Protein AF-A0A350IN09-F1 (afdb_monomer_lite)

Fo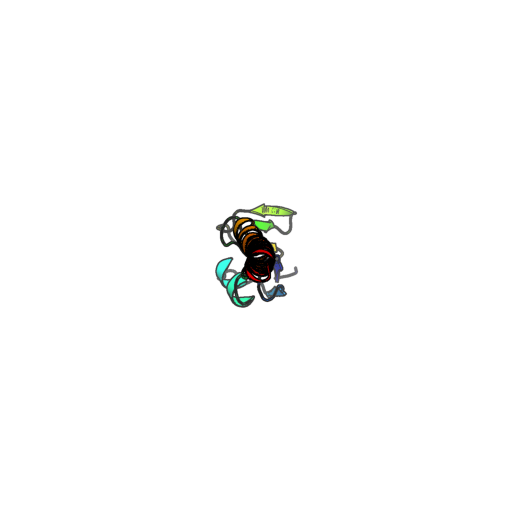ldseek 3Di:
DQQWEWEDEFAQATDIGGHDQVDAPVVVSVVSVHGHLFWDPPPWWKQDLVRDIDDSPDGDGGNIYTYIYGDVVSVVVVVVVVVVVVVVVVVVVVVVVVVVD

Sequence (101 aa):
YKDVVFVTGEVKRPKVLSYNPNLKVREYIAMCGGITHYGSFIGIKVKGANGKYKNSSSQILPGDEIYIPANYLAYIRDFNTVLSIIATTLTALLVNRIINF

Secondary structure (DSSP, 8-state):
---EEEEEESBSS-EEEE--TT--HHHHHHHTTSB-TTB-STT-EEE-TTS-EEETTSPP-TT-EEEEPB-HHHHHHHHHHHHHHHHHHHHHHHHHHHHT-

Structure (mmCIF, N/CA/C/O backbone):
data_AF-A0A350IN09-F1
#
_entry.id   AF-A0A350IN09-F1
#
loop_
_atom_site.group_PDB
_atom_site.id
_atom_site.type_symbol
_atom_site.label_atom_id
_atom_site.label_alt_id
_atom_site.label_comp_id
_atom_site.label_asym_id
_atom_site.label_entity_id
_atom_site.label_seq_id
_atom_site.pdbx_PDB_ins_code
_atom_site.Cartn_x
_atom_site.Cartn_y
_atom_site.Cartn_z
_atom_site.occupancy
_atom_site.B_iso_or_equiv
_atom_site.auth_seq_id
_atom_site.auth_comp_id
_atom_site.auth_asym_id
_atom_site.auth_atom_id
_atom_site.pdbx_PDB_model_num
ATOM 1 N N . TYR A 1 1 ? -21.108 6.589 10.220 1.00 48.12 1 TYR A N 1
ATOM 2 C CA . TYR A 1 1 ? -19.648 6.698 10.046 1.00 48.12 1 TYR A CA 1
ATOM 3 C C . TYR A 1 1 ? -19.211 5.599 9.094 1.00 48.12 1 TYR A C 1
ATOM 5 O O . TYR A 1 1 ? -19.789 4.524 9.150 1.00 48.12 1 TYR A O 1
ATOM 13 N N . LYS A 1 2 ? -18.319 5.875 8.135 1.00 63.66 2 LYS A N 1
ATOM 14 C CA . LYS A 1 2 ? -17.849 4.832 7.211 1.00 63.66 2 LYS A CA 1
ATOM 15 C C . LYS A 1 2 ? -16.744 4.047 7.920 1.00 63.66 2 LYS A C 1
ATOM 17 O O . LYS A 1 2 ? -15.608 4.508 7.953 1.00 63.66 2 LYS A O 1
ATOM 22 N N . ASP A 1 3 ? -17.093 2.893 8.484 1.00 90.38 3 ASP A N 1
ATOM 23 C CA . ASP A 1 3 ? -16.169 1.956 9.141 1.00 90.38 3 ASP A CA 1
ATOM 24 C C . ASP A 1 3 ? -15.323 1.209 8.107 1.00 90.38 3 ASP A C 1
ATOM 26 O O . ASP A 1 3 ? -15.383 -0.011 7.960 1.00 90.38 3 ASP A O 1
ATOM 30 N N . VAL A 1 4 ? -14.572 1.972 7.316 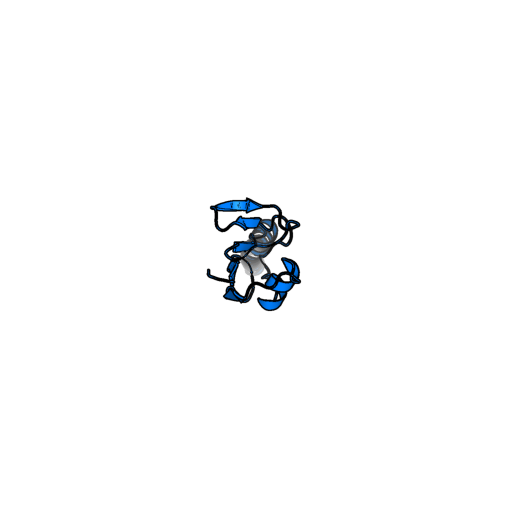1.00 94.31 4 VAL A N 1
ATOM 31 C CA . VAL A 1 4 ? -13.782 1.470 6.196 1.00 94.31 4 VAL A CA 1
ATOM 32 C C . VAL A 1 4 ? -12.392 2.080 6.193 1.00 94.31 4 VAL A C 1
ATOM 34 O O . VAL A 1 4 ? -12.182 3.179 6.694 1.00 94.31 4 VAL A O 1
ATOM 37 N N . VAL A 1 5 ? -11.455 1.368 5.590 1.00 95.31 5 VAL A N 1
ATOM 38 C CA . VAL A 1 5 ? -10.073 1.771 5.358 1.00 95.31 5 VAL A CA 1
ATOM 39 C C . VAL A 1 5 ? -9.815 1.670 3.861 1.00 95.31 5 VAL A C 1
ATOM 41 O O . VAL A 1 5 ? -10.187 0.685 3.216 1.00 95.31 5 VAL A O 1
ATOM 44 N N . PHE A 1 6 ? -9.188 2.692 3.296 1.00 96.06 6 PHE A N 1
ATOM 45 C CA . PHE A 1 6 ? -8.821 2.718 1.882 1.00 96.06 6 PHE A CA 1
ATOM 46 C C . PHE A 1 6 ? -7.399 2.188 1.725 1.00 96.06 6 PHE A C 1
ATOM 48 O O . PHE A 1 6 ? -6.525 2.565 2.499 1.00 96.06 6 PHE A O 1
ATOM 55 N N . VAL A 1 7 ? -7.146 1.326 0.741 1.00 96.81 7 VAL A N 1
ATOM 56 C CA . VAL A 1 7 ? -5.788 0.869 0.410 1.00 96.81 7 VAL A CA 1
ATOM 57 C C . VAL A 1 7 ? -5.491 1.220 -1.044 1.00 96.81 7 VAL A C 1
ATOM 59 O O . VAL A 1 7 ? -6.156 0.710 -1.951 1.00 96.81 7 VAL A O 1
ATOM 62 N N . THR A 1 8 ? -4.513 2.101 -1.261 1.00 96.31 8 THR A N 1
ATOM 63 C CA . THR A 1 8 ? -4.218 2.739 -2.556 1.00 96.31 8 THR A CA 1
ATOM 64 C C . THR A 1 8 ? -2.717 2.735 -2.880 1.00 96.31 8 THR A C 1
ATOM 66 O O . THR A 1 8 ? -1.875 2.416 -2.038 1.00 96.31 8 THR A O 1
ATOM 69 N N . GLY A 1 9 ? -2.369 3.075 -4.126 1.00 95.06 9 GLY A N 1
ATOM 70 C CA . GLY A 1 9 ? -0.989 3.066 -4.623 1.00 95.06 9 GLY A CA 1
ATOM 71 C C . GLY A 1 9 ? -0.555 1.698 -5.157 1.00 95.06 9 GLY A C 1
ATOM 72 O O . GLY A 1 9 ? -1.355 0.984 -5.763 1.00 95.06 9 GLY A O 1
ATOM 73 N N . GLU A 1 10 ? 0.708 1.333 -4.930 1.00 96.38 10 GLU A N 1
ATOM 74 C CA . GLU A 1 10 ? 1.356 0.141 -5.501 1.00 96.38 10 GLU A CA 1
ATOM 75 C C . GLU A 1 10 ? 0.996 -1.166 -4.767 1.00 96.38 10 GLU A C 1
ATOM 77 O O . GLU A 1 10 ? 1.834 -1.859 -4.178 1.00 96.38 10 GLU A O 1
ATOM 82 N N . VAL A 1 11 ? -0.285 -1.527 -4.822 1.00 97.06 11 VAL A N 1
ATOM 83 C CA . VAL A 1 11 ? -0.832 -2.807 -4.345 1.00 97.06 11 VAL A CA 1
ATOM 84 C C . VAL A 1 11 ? -1.506 -3.563 -5.479 1.00 97.06 11 VAL A C 1
ATOM 86 O O . VAL A 1 11 ? -2.054 -2.963 -6.399 1.00 97.06 11 VAL A O 1
ATOM 89 N N . LYS A 1 12 ? -1.503 -4.900 -5.419 1.00 96.88 12 LYS A N 1
ATOM 90 C CA . LYS A 1 12 ? -2.029 -5.719 -6.527 1.00 96.88 12 LYS A CA 1
ATOM 91 C C . LYS A 1 12 ? -3.518 -5.503 -6.787 1.00 96.88 12 LYS A C 1
ATOM 93 O O . LYS A 1 12 ? -3.960 -5.608 -7.925 1.00 96.88 12 LYS A O 1
ATOM 98 N N . ARG A 1 13 ? -4.303 -5.275 -5.732 1.00 97.00 13 ARG A N 1
ATOM 99 C CA . ARG A 1 13 ? -5.752 -5.040 -5.811 1.00 97.00 13 ARG A CA 1
ATOM 100 C C . ARG A 1 13 ? -6.142 -3.885 -4.887 1.00 97.00 13 ARG A C 1
ATOM 102 O O . ARG A 1 13 ? -6.542 -4.148 -3.747 1.00 97.00 13 ARG A O 1
ATOM 109 N N . PRO A 1 14 ? -6.010 -2.626 -5.341 1.00 96.50 14 PRO A N 1
ATOM 110 C CA . PRO A 1 14 ? -6.470 -1.466 -4.585 1.00 96.50 14 PRO A CA 1
ATOM 111 C C . PRO A 1 14 ? -7.970 -1.590 -4.317 1.00 96.50 14 PRO A C 1
ATOM 113 O O . PRO A 1 14 ? -8.746 -1.854 -5.237 1.00 96.50 14 PRO A O 1
ATOM 116 N N . LYS A 1 15 ? -8.384 -1.463 -3.055 1.00 95.56 15 LYS A N 1
ATOM 117 C CA . LYS A 1 15 ? -9.797 -1.565 -2.667 1.00 95.56 15 LYS A CA 1
ATOM 118 C C . LYS A 1 15 ? -10.062 -0.928 -1.311 1.00 95.56 15 LYS A C 1
ATOM 120 O O . LYS A 1 15 ? -9.150 -0.641 -0.537 1.00 95.56 15 LYS A O 1
ATOM 125 N N . VAL A 1 16 ? -11.347 -0.756 -1.033 1.00 96.00 16 VAL A N 1
ATOM 126 C CA . VAL A 1 16 ? -11.872 -0.360 0.272 1.00 96.00 16 VAL A CA 1
ATOM 127 C C . VAL A 1 16 ? -12.130 -1.619 1.096 1.00 96.00 16 VAL A C 1
ATOM 129 O O . VAL A 1 16 ? -12.714 -2.581 0.596 1.00 96.00 16 VAL A O 1
ATOM 132 N N . LEU A 1 17 ? -11.679 -1.627 2.345 1.00 95.62 17 LEU A N 1
ATOM 133 C CA . LEU A 1 17 ? -11.834 -2.735 3.286 1.00 95.62 17 LEU A CA 1
ATOM 134 C C . LEU A 1 17 ? -12.587 -2.263 4.526 1.00 95.62 17 LEU A C 1
ATOM 136 O O . LEU A 1 17 ? -12.452 -1.112 4.922 1.00 95.62 17 LEU A O 1
ATOM 140 N N . SER A 1 18 ? -13.364 -3.140 5.156 1.00 95.56 18 SER A N 1
ATOM 141 C CA . SER A 1 18 ? -13.975 -2.830 6.451 1.00 95.56 18 SER A CA 1
ATOM 142 C C . SER A 1 18 ? -12.897 -2.627 7.513 1.00 95.56 18 SER A C 1
ATOM 144 O O . SER A 1 18 ? -11.927 -3.385 7.573 1.00 95.56 18 SER A O 1
ATOM 146 N N . TYR A 1 19 ? -13.071 -1.607 8.348 1.00 95.19 19 TYR A N 1
ATOM 147 C CA . TYR A 1 19 ? -12.190 -1.357 9.478 1.00 95.19 19 TYR A CA 1
ATOM 148 C C . TYR A 1 19 ? -12.319 -2.478 10.513 1.00 95.19 19 TYR A C 1
ATOM 150 O O . TYR A 1 19 ? -13.414 -2.871 10.908 1.00 95.19 19 TYR A O 1
ATOM 158 N N . ASN A 1 20 ? -11.175 -2.960 10.981 1.00 93.12 20 ASN A N 1
ATOM 159 C CA . ASN A 1 20 ? -11.049 -3.890 12.087 1.00 93.12 20 ASN A CA 1
ATOM 160 C C . ASN A 1 20 ? -9.907 -3.414 13.006 1.00 93.12 20 ASN A C 1
ATOM 162 O O . ASN A 1 20 ? -8.779 -3.257 12.523 1.00 93.12 20 ASN A O 1
ATOM 166 N N . PRO A 1 21 ? -10.171 -3.201 14.310 1.00 91.50 21 PRO A N 1
ATOM 167 C CA . PRO A 1 21 ? -9.182 -2.695 15.264 1.00 91.50 21 PRO A CA 1
ATOM 168 C C . PRO A 1 21 ? -8.019 -3.661 15.522 1.00 91.50 21 PRO A C 1
ATOM 170 O O . PRO A 1 21 ? -6.962 -3.229 15.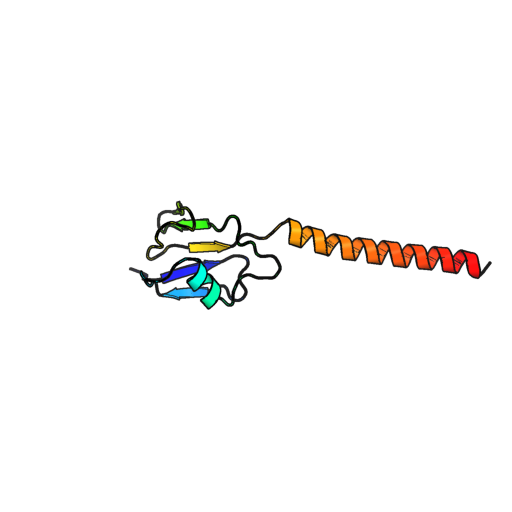974 1.00 91.50 21 PRO A O 1
ATOM 173 N N . ASN A 1 22 ? -8.190 -4.952 15.227 1.00 92.94 22 ASN A N 1
ATOM 174 C CA . ASN A 1 22 ? -7.146 -5.960 15.406 1.00 92.94 22 ASN A CA 1
ATOM 175 C C . ASN A 1 22 ? -6.180 -6.033 14.215 1.00 92.94 22 ASN A C 1
ATOM 177 O O . ASN A 1 22 ? -5.139 -6.675 14.324 1.00 92.94 22 ASN A O 1
ATOM 181 N N . LEU A 1 23 ? -6.512 -5.388 13.089 1.00 93.06 23 LEU A N 1
ATOM 182 C CA . LEU A 1 23 ? -5.687 -5.400 11.885 1.00 93.06 23 LEU A CA 1
ATOM 183 C C . LEU A 1 23 ? -4.729 -4.205 11.845 1.00 93.06 23 LEU A C 1
ATOM 185 O O . LEU A 1 23 ? -5.089 -3.050 12.076 1.00 93.06 23 LEU A O 1
ATOM 189 N N . LYS A 1 24 ? -3.495 -4.494 11.460 1.00 93.25 24 LYS A N 1
ATOM 190 C CA . LYS A 1 24 ? -2.397 -3.577 11.170 1.00 93.25 24 LYS A CA 1
ATOM 191 C C . LYS A 1 24 ? -2.287 -3.349 9.666 1.00 93.25 24 LYS A C 1
ATOM 193 O O . LYS A 1 24 ? -2.772 -4.128 8.846 1.00 93.25 24 LYS A O 1
ATOM 198 N N . VAL A 1 25 ? -1.535 -2.314 9.289 1.00 93.88 25 VAL A N 1
ATOM 199 C CA . VAL A 1 25 ? -1.270 -1.928 7.888 1.00 93.88 25 VAL A CA 1
ATOM 200 C C . VAL A 1 25 ? -0.887 -3.119 6.997 1.00 93.88 25 VAL A C 1
ATOM 202 O O . VAL A 1 25 ? -1.405 -3.254 5.891 1.00 93.88 25 VAL A O 1
ATOM 205 N N . ARG A 1 26 ? -0.009 -4.011 7.477 1.00 93.69 26 ARG A N 1
ATOM 206 C CA . ARG A 1 26 ? 0.448 -5.179 6.703 1.00 93.69 26 ARG A CA 1
ATOM 207 C C . ARG A 1 26 ? -0.678 -6.154 6.363 1.00 93.69 26 ARG A C 1
ATOM 209 O O . ARG A 1 26 ? -0.662 -6.707 5.269 1.00 93.69 26 ARG A O 1
ATOM 216 N N . GLU A 1 27 ? -1.638 -6.359 7.260 1.00 95.31 27 GLU A N 1
ATOM 217 C CA . GLU A 1 27 ? -2.756 -7.275 7.019 1.00 95.31 27 GLU A CA 1
ATOM 218 C C . GLU A 1 27 ? -3.721 -6.695 5.984 1.00 95.31 27 GLU A C 1
ATOM 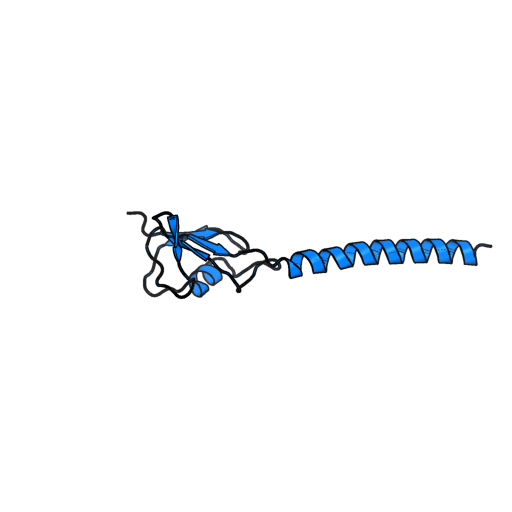220 O O . GLU A 1 27 ? -4.102 -7.402 5.054 1.00 95.31 27 GLU A O 1
ATOM 225 N N . TYR A 1 28 ? -4.013 -5.390 6.048 1.00 95.75 28 TYR A N 1
ATOM 226 C CA . TYR A 1 28 ? -4.780 -4.714 4.995 1.00 95.75 28 TYR A CA 1
ATOM 227 C C . TYR A 1 28 ? -4.090 -4.826 3.626 1.00 95.75 28 TYR A C 1
ATOM 229 O O . TYR A 1 28 ? -4.735 -5.160 2.632 1.00 95.75 28 TYR A O 1
ATOM 237 N N . ILE A 1 29 ? -2.766 -4.635 3.570 1.00 95.81 29 ILE A N 1
ATOM 238 C CA . ILE A 1 29 ? -1.981 -4.820 2.337 1.00 95.81 29 ILE A CA 1
ATOM 239 C C . ILE A 1 29 ? -2.058 -6.275 1.846 1.00 95.81 29 ILE A C 1
ATOM 241 O O . ILE A 1 29 ? -2.238 -6.517 0.650 1.00 95.81 29 ILE A O 1
ATOM 245 N N . ALA A 1 30 ? -1.964 -7.258 2.744 1.00 96.12 30 ALA A N 1
ATOM 246 C CA . ALA A 1 30 ? -2.076 -8.674 2.397 1.00 96.12 30 ALA A CA 1
ATOM 247 C C . ALA A 1 30 ? -3.467 -9.023 1.838 1.00 96.12 30 ALA A C 1
ATOM 249 O O . ALA A 1 30 ? -3.563 -9.719 0.826 1.00 96.12 30 ALA A O 1
ATOM 250 N N . MET A 1 31 ? -4.541 -8.468 2.408 1.00 96.44 31 MET A N 1
ATOM 251 C CA . MET A 1 31 ? -5.914 -8.613 1.900 1.00 96.44 31 MET A CA 1
ATOM 252 C C . MET A 1 31 ? -6.109 -7.993 0.506 1.00 96.44 31 MET A C 1
ATOM 254 O O . MET A 1 31 ? -7.029 -8.381 -0.224 1.00 96.44 31 MET A O 1
ATOM 258 N N . CYS A 1 32 ? -5.245 -7.054 0.117 1.00 97.06 32 CYS A N 1
ATOM 259 C CA . CYS A 1 32 ? -5.135 -6.489 -1.231 1.00 97.06 32 CYS A CA 1
ATOM 260 C C . CYS A 1 32 ? -4.218 -7.302 -2.167 1.00 97.06 32 CYS A C 1
ATOM 262 O O . CYS A 1 32 ? -3.955 -6.887 -3.295 1.00 97.06 32 CYS A O 1
ATOM 264 N N . GLY A 1 33 ? -3.759 -8.485 -1.745 1.00 95.94 33 GLY A N 1
ATOM 265 C CA . GLY A 1 33 ? -2.879 -9.361 -2.524 1.00 95.94 33 GLY A CA 1
ATOM 266 C C . GLY A 1 33 ? -1.389 -9.023 -2.416 1.00 95.94 33 GLY A C 1
ATOM 267 O O . GLY A 1 33 ? -0.589 -9.579 -3.173 1.00 95.94 33 GLY A O 1
ATOM 268 N N . GLY A 1 34 ? -1.014 -8.139 -1.489 1.00 95.69 34 GLY A N 1
ATOM 269 C CA . GLY A 1 34 ? 0.350 -7.645 -1.323 1.00 95.69 34 GLY A CA 1
ATOM 270 C C . GLY A 1 34 ? 0.676 -6.445 -2.217 1.00 95.69 34 GLY A C 1
ATOM 271 O O . GLY A 1 34 ? -0.164 -5.955 -2.976 1.00 95.69 34 GLY A O 1
ATOM 272 N N . ILE A 1 35 ? 1.922 -5.979 -2.120 1.00 95.50 35 ILE A N 1
ATOM 273 C CA . ILE A 1 35 ? 2.458 -4.910 -2.971 1.00 95.50 35 ILE A CA 1
ATOM 274 C C . ILE A 1 35 ? 2.739 -5.415 -4.397 1.00 95.50 35 ILE A C 1
ATOM 276 O O . ILE A 1 35 ? 2.884 -6.624 -4.624 1.00 95.50 35 ILE A O 1
ATOM 280 N N . THR A 1 36 ? 2.790 -4.503 -5.365 1.00 95.56 36 THR A N 1
ATOM 281 C CA . THR A 1 36 ? 3.207 -4.799 -6.750 1.00 95.56 36 THR A CA 1
ATOM 282 C C . THR A 1 36 ? 4.731 -4.971 -6.849 1.00 95.56 36 THR A C 1
ATOM 284 O O . THR A 1 36 ? 5.456 -4.759 -5.877 1.00 95.56 36 THR A O 1
ATOM 287 N N . HIS A 1 37 ? 5.233 -5.331 -8.040 1.00 92.00 37 HIS A N 1
ATOM 288 C CA . HIS A 1 37 ? 6.675 -5.355 -8.329 1.00 92.00 37 HIS A CA 1
ATOM 289 C C . HIS A 1 37 ? 7.337 -3.980 -8.127 1.00 92.00 37 HIS A C 1
ATOM 291 O O . HIS A 1 37 ? 8.484 -3.895 -7.695 1.00 92.00 37 HIS A O 1
ATOM 297 N N . TYR A 1 38 ? 6.583 -2.909 -8.381 1.00 93.19 38 TYR A N 1
ATOM 298 C CA . TYR A 1 38 ? 7.036 -1.532 -8.229 1.00 93.19 38 TYR A CA 1
ATOM 299 C C . TYR A 1 38 ? 6.725 -0.944 -6.855 1.00 93.19 38 TYR A C 1
ATOM 301 O O . TYR A 1 38 ? 7.085 0.197 -6.606 1.00 93.19 38 TYR A O 1
ATOM 309 N N . GLY A 1 39 ? 6.078 -1.676 -5.948 1.00 93.06 39 GLY A N 1
ATOM 310 C CA . GLY A 1 39 ? 5.737 -1.172 -4.621 1.00 93.06 39 GLY A CA 1
ATOM 311 C C . GLY A 1 39 ? 6.909 -1.172 -3.642 1.00 93.06 39 GLY A C 1
ATOM 312 O O . GLY A 1 39 ? 7.868 -1.934 -3.768 1.00 93.06 39 GLY A O 1
ATOM 313 N N . SER A 1 40 ? 6.816 -0.326 -2.617 1.00 91.88 40 SER A N 1
ATOM 314 C CA . SER A 1 40 ? 7.782 -0.265 -1.519 1.00 9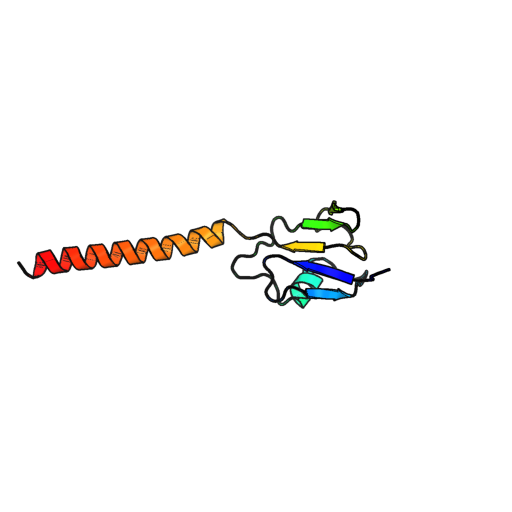1.88 40 SER A CA 1
ATOM 315 C C . SER A 1 40 ? 7.109 -0.471 -0.162 1.00 91.88 40 SER A C 1
ATOM 317 O O . SER A 1 40 ? 6.131 0.194 0.175 1.00 91.88 40 SER A O 1
ATOM 319 N N . PHE A 1 41 ? 7.690 -1.346 0.668 1.00 88.94 41 PHE A N 1
ATOM 320 C CA . PHE A 1 41 ? 7.351 -1.425 2.096 1.00 88.94 41 PHE A CA 1
ATOM 321 C C . PHE A 1 41 ? 7.928 -0.256 2.907 1.00 88.94 41 PHE A C 1
ATOM 323 O O . PHE A 1 41 ? 7.484 0.006 4.025 1.00 88.94 41 PHE A O 1
ATOM 330 N N . ILE A 1 42 ? 8.921 0.442 2.356 1.00 89.31 42 ILE A N 1
ATOM 331 C CA . ILE A 1 42 ? 9.540 1.619 2.961 1.00 89.31 42 ILE A CA 1
ATOM 332 C C . ILE A 1 42 ? 8.733 2.850 2.555 1.00 89.31 42 ILE A C 1
ATOM 334 O O . ILE A 1 42 ? 8.477 3.068 1.371 1.00 89.31 42 ILE A O 1
ATOM 338 N N . GLY A 1 43 ? 8.367 3.668 3.543 1.00 88.81 43 GLY A N 1
ATOM 339 C CA . GLY A 1 43 ? 7.664 4.929 3.308 1.00 88.81 43 GLY A CA 1
ATOM 340 C C . GLY A 1 43 ? 6.161 4.784 3.078 1.00 88.81 43 GLY A C 1
ATOM 341 O O . GLY A 1 43 ? 5.563 5.700 2.519 1.00 88.81 43 GLY A O 1
ATOM 342 N N . ILE A 1 44 ? 5.547 3.672 3.503 1.00 92.50 44 ILE A N 1
ATOM 343 C CA . ILE A 1 44 ? 4.083 3.547 3.552 1.00 92.50 44 ILE A CA 1
ATOM 344 C C . ILE A 1 44 ? 3.520 4.699 4.390 1.00 92.50 44 ILE A C 1
ATOM 346 O O . ILE A 1 44 ? 3.992 4.964 5.499 1.00 92.50 44 ILE A O 1
ATOM 350 N N . LYS A 1 45 ? 2.506 5.383 3.861 1.00 92.06 45 LYS A N 1
ATOM 351 C CA . LYS A 1 45 ? 1.872 6.529 4.520 1.00 92.06 45 LYS A CA 1
ATOM 352 C C . LYS A 1 45 ? 0.444 6.177 4.887 1.00 92.06 45 LYS A C 1
ATOM 354 O O . LYS A 1 45 ? -0.279 5.617 4.072 1.00 92.06 45 LYS A O 1
ATOM 359 N N . VAL A 1 46 ? 0.032 6.549 6.094 1.00 94.94 46 VAL A N 1
ATOM 360 C CA . VAL A 1 46 ? -1.374 6.481 6.499 1.00 94.94 46 VAL A CA 1
ATOM 361 C C . VAL A 1 46 ? -1.904 7.903 6.545 1.00 94.94 46 VAL A C 1
ATOM 363 O O . VAL A 1 46 ? -1.439 8.715 7.343 1.00 94.94 46 VAL A O 1
ATOM 366 N N . LYS A 1 47 ? -2.841 8.238 5.667 1.00 94.56 47 LYS A N 1
ATOM 367 C CA . LYS A 1 47 ? -3.525 9.527 5.660 1.00 94.56 47 LYS A CA 1
ATOM 368 C C . LYS A 1 47 ? -4.801 9.389 6.478 1.00 94.56 47 LYS A C 1
ATOM 370 O O . LYS A 1 47 ? -5.672 8.594 6.148 1.00 94.56 47 LYS A O 1
ATOM 375 N N . GLY A 1 48 ? -4.890 10.140 7.567 1.00 91.88 48 GLY A N 1
ATOM 376 C CA . GLY A 1 48 ? -6.067 10.128 8.418 1.00 91.88 48 GLY A CA 1
ATOM 377 C C . GLY A 1 48 ? -7.295 10.701 7.716 1.00 91.88 48 GLY A C 1
ATOM 378 O O . GLY A 1 48 ? -7.157 11.530 6.815 1.00 91.88 48 GLY A O 1
ATOM 379 N N . ALA A 1 49 ? -8.492 10.360 8.196 1.00 87.38 49 ALA A N 1
ATOM 380 C CA . ALA A 1 49 ? -9.739 10.975 7.716 1.00 87.38 49 ALA A CA 1
ATOM 381 C C . ALA A 1 49 ? -9.743 12.520 7.823 1.00 87.38 49 ALA A C 1
ATOM 383 O O . ALA A 1 49 ? -10.415 13.207 7.061 1.00 87.38 49 ALA A O 1
ATOM 384 N N . ASN A 1 50 ? -8.945 13.080 8.741 1.00 86.50 50 ASN A N 1
ATOM 385 C CA . ASN A 1 50 ? -8.712 14.521 8.898 1.00 86.50 50 ASN A CA 1
ATOM 386 C C . ASN A 1 50 ? -7.682 15.109 7.907 1.00 86.50 50 ASN A C 1
ATOM 388 O O . ASN A 1 50 ? -7.287 16.265 8.045 1.00 86.50 50 ASN A O 1
ATOM 392 N N . GLY A 1 51 ? -7.181 14.310 6.964 1.00 87.06 51 GLY A N 1
ATOM 393 C CA . GLY A 1 51 ? -6.173 14.690 5.976 1.00 87.06 51 GLY A CA 1
ATOM 394 C C . GLY A 1 51 ? -4.728 14.710 6.484 1.00 87.06 51 GLY A C 1
ATOM 395 O O . GLY A 1 51 ? -3.820 14.914 5.678 1.00 87.06 51 GLY A O 1
ATOM 396 N N . LYS A 1 52 ? -4.479 14.483 7.781 1.00 88.88 52 LYS A N 1
ATOM 397 C CA . LYS A 1 52 ? -3.123 14.490 8.352 1.00 88.88 52 LYS A CA 1
ATOM 398 C C . LYS A 1 52 ? -2.447 13.134 8.182 1.00 88.88 52 LYS A C 1
ATOM 400 O O . LYS A 1 52 ? -3.062 12.094 8.407 1.00 88.88 52 LYS A O 1
ATOM 405 N N . TYR A 1 53 ? -1.163 13.145 7.837 1.00 88.56 53 TYR A N 1
ATOM 406 C CA . TYR A 1 53 ? -0.374 11.921 7.741 1.00 88.56 53 TYR A CA 1
ATOM 407 C C . TYR A 1 53 ? 0.033 11.408 9.122 1.00 88.56 53 TYR A C 1
ATOM 409 O O . TYR A 1 53 ? 0.411 12.177 10.006 1.00 88.56 53 TYR A O 1
ATOM 417 N N . LYS A 1 54 ? -0.024 10.091 9.276 1.00 87.69 54 LYS A N 1
ATOM 418 C CA . LYS A 1 54 ? 0.418 9.329 10.438 1.00 87.69 54 LYS A CA 1
ATOM 419 C C . LYS A 1 54 ? 1.485 8.334 9.994 1.00 87.69 54 LYS A C 1
ATOM 421 O O . LYS A 1 54 ? 1.566 7.956 8.821 1.00 87.69 54 LYS A O 1
ATOM 426 N N . ASN A 1 55 ? 2.297 7.896 10.949 1.00 79.31 55 ASN A N 1
ATOM 427 C CA . ASN A 1 55 ? 3.238 6.813 10.712 1.00 79.31 55 ASN A CA 1
ATOM 428 C C . ASN A 1 55 ? 2.459 5.508 10.449 1.00 79.31 55 ASN A C 1
ATOM 430 O O . ASN A 1 55 ? 1.434 5.262 11.080 1.00 79.31 55 ASN A O 1
ATOM 434 N N . SER A 1 56 ? 2.950 4.649 9.554 1.00 77.94 56 SER A N 1
ATOM 435 C CA . SER A 1 56 ? 2.365 3.328 9.287 1.00 77.94 56 SER A CA 1
ATOM 436 C C . SER A 1 56 ? 2.365 2.390 10.500 1.00 77.94 56 SER A C 1
ATOM 438 O O . SER A 1 56 ? 1.647 1.395 10.504 1.00 77.94 56 SER A O 1
ATOM 440 N N . SER A 1 57 ? 3.175 2.683 11.521 1.00 78.88 57 SER A N 1
ATOM 441 C CA . SER A 1 57 ? 3.175 1.951 12.797 1.00 78.88 57 SER A CA 1
ATOM 442 C C . SER A 1 57 ? 2.090 2.419 13.773 1.00 78.88 57 SER A C 1
ATOM 444 O O . SER A 1 57 ? 1.884 1.780 14.802 1.00 78.88 57 SER A O 1
ATOM 446 N N . SER A 1 58 ? 1.424 3.542 13.492 1.00 80.56 58 SER A N 1
ATOM 447 C CA . SER A 1 58 ? 0.338 4.062 14.321 1.00 80.56 58 SER A CA 1
ATOM 448 C C . SER A 1 58 ? -0.943 3.246 14.135 1.00 80.56 58 SER A C 1
ATOM 450 O O . SER A 1 58 ? -1.137 2.576 13.121 1.00 80.56 58 SER A O 1
ATOM 452 N N . GLN A 1 59 ? -1.837 3.326 15.121 1.00 86.25 59 GLN A N 1
ATOM 453 C CA . GLN A 1 59 ? -3.152 2.698 15.046 1.00 86.25 59 GLN A CA 1
ATOM 454 C C . GLN A 1 59 ? -3.948 3.249 13.854 1.00 86.25 59 GLN A C 1
ATOM 456 O O . GLN A 1 59 ? -4.044 4.467 13.668 1.00 86.25 59 GLN A O 1
ATOM 461 N N . ILE A 1 60 ? -4.518 2.341 13.060 1.00 91.69 60 ILE A N 1
ATOM 462 C CA . ILE A 1 60 ? -5.426 2.686 11.963 1.00 91.69 60 ILE A CA 1
ATOM 463 C C . ILE A 1 60 ? -6.780 3.046 12.556 1.00 91.69 60 ILE A C 1
ATOM 465 O O . ILE A 1 60 ? -7.236 2.390 13.490 1.00 91.69 60 ILE A O 1
ATOM 469 N N . LEU A 1 61 ? -7.413 4.085 12.022 1.00 92.56 61 LEU A N 1
ATOM 470 C CA . LEU A 1 61 ? -8.758 4.496 12.404 1.00 92.56 61 LEU A CA 1
ATOM 471 C C . LEU A 1 61 ? -9.737 4.347 11.229 1.00 92.56 61 LEU A C 1
ATOM 473 O O . LEU A 1 61 ? -9.315 4.342 10.068 1.00 92.56 61 LEU A O 1
ATOM 477 N N . PRO A 1 62 ? -11.049 4.261 11.506 1.00 93.56 62 PRO A N 1
ATOM 478 C CA . PRO A 1 62 ? -12.075 4.361 10.477 1.00 93.56 62 PRO A CA 1
ATOM 479 C C . PRO A 1 62 ? -11.893 5.607 9.603 1.00 93.56 62 PRO A C 1
ATOM 481 O O . PRO A 1 62 ? -11.725 6.720 10.107 1.00 93.56 62 PRO A O 1
ATOM 484 N N . GLY A 1 63 ? -11.956 5.420 8.289 1.00 93.00 63 GLY A N 1
ATOM 485 C CA . GLY A 1 63 ? -11.789 6.468 7.287 1.00 93.00 63 GLY A CA 1
ATOM 486 C C . GLY A 1 63 ? -10.337 6.785 6.920 1.00 93.00 63 GLY A C 1
ATOM 487 O O . GLY A 1 63 ? -10.124 7.652 6.075 1.00 93.00 63 GLY A O 1
ATOM 488 N N . ASP A 1 64 ? -9.352 6.110 7.517 1.00 94.88 64 ASP A N 1
ATOM 489 C CA . ASP A 1 64 ? -7.949 6.271 7.137 1.00 94.88 64 ASP A CA 1
ATOM 490 C C . ASP A 1 64 ? -7.667 5.644 5.751 1.00 94.88 64 ASP A C 1
ATOM 492 O O . ASP A 1 64 ? -8.275 4.652 5.336 1.00 94.88 64 ASP A O 1
ATOM 496 N N . GLU A 1 65 ? -6.703 6.219 5.035 1.00 95.38 65 GLU A N 1
ATOM 497 C CA . GLU A 1 65 ? -6.183 5.729 3.760 1.00 95.38 65 GLU A CA 1
ATOM 498 C C . GLU A 1 65 ? -4.731 5.270 3.925 1.00 95.38 65 GLU A C 1
ATOM 500 O O . GLU A 1 65 ? -3.860 6.031 4.345 1.00 95.38 65 GLU A O 1
ATOM 505 N N . ILE A 1 66 ? -4.459 4.021 3.570 1.00 95.62 66 ILE A N 1
ATOM 506 C CA . ILE A 1 66 ? -3.129 3.428 3.500 1.00 95.62 66 ILE A CA 1
ATOM 507 C C . ILE A 1 66 ? -2.625 3.578 2.066 1.00 95.62 66 ILE A C 1
ATOM 509 O O . ILE A 1 66 ? -3.124 2.918 1.155 1.00 95.62 66 ILE A O 1
ATOM 513 N N . TYR A 1 67 ? -1.603 4.405 1.882 1.00 95.50 67 TYR A N 1
ATOM 514 C CA . TYR A 1 67 ? -0.966 4.647 0.595 1.00 95.50 67 TYR A CA 1
ATOM 515 C C . TYR A 1 67 ? 0.391 3.946 0.512 1.00 95.50 67 TYR A C 1
ATOM 517 O O . TYR A 1 67 ? 1.284 4.181 1.339 1.00 95.50 67 TYR A O 1
ATOM 525 N N . ILE A 1 68 ? 0.554 3.106 -0.509 1.00 95.75 68 ILE A N 1
ATOM 526 C CA . ILE A 1 68 ? 1.786 2.369 -0.781 1.00 95.75 68 ILE A CA 1
ATOM 527 C C . ILE A 1 68 ? 2.546 3.102 -1.895 1.00 95.75 68 ILE A C 1
ATOM 529 O O . ILE A 1 68 ? 2.041 3.186 -3.017 1.00 95.75 68 ILE A O 1
ATOM 533 N N . PRO A 1 69 ? 3.751 3.635 -1.622 1.00 94.12 69 PRO A N 1
ATOM 534 C CA . PRO A 1 69 ? 4.520 4.351 -2.628 1.00 94.12 69 PRO A CA 1
ATOM 535 C C . PRO A 1 69 ? 5.192 3.403 -3.624 1.00 94.12 69 PRO A C 1
ATOM 537 O O . PRO A 1 69 ? 5.520 2.256 -3.303 1.00 94.12 69 PRO A O 1
ATOM 540 N N . ALA A 1 70 ? 5.479 3.941 -4.807 1.00 92.81 70 ALA A N 1
ATOM 541 C CA . ALA A 1 70 ? 6.348 3.295 -5.773 1.00 92.81 70 ALA A CA 1
ATOM 542 C C . ALA A 1 70 ? 7.819 3.333 -5.333 1.00 92.81 70 ALA A C 1
ATOM 544 O O . ALA A 1 70 ? 8.305 4.300 -4.740 1.00 92.81 70 ALA A O 1
ATOM 545 N N . ASN A 1 71 ? 8.537 2.267 -5.653 1.00 91.44 71 ASN A N 1
ATOM 546 C CA . ASN A 1 71 ? 9.966 2.125 -5.498 1.00 91.44 71 ASN A CA 1
ATOM 547 C C . ASN A 1 71 ? 10.660 2.637 -6.764 1.00 91.44 71 ASN A C 1
ATOM 549 O O . ASN A 1 71 ? 10.744 1.935 -7.772 1.00 91.44 71 ASN A O 1
ATOM 553 N N . TYR A 1 72 ? 11.200 3.855 -6.696 1.00 84.12 72 TYR A N 1
ATOM 554 C CA . TYR A 1 72 ? 11.905 4.476 -7.820 1.00 84.12 72 TYR A CA 1
ATOM 555 C C . TYR A 1 72 ? 13.071 3.617 -8.340 1.00 84.12 72 TYR A C 1
ATOM 557 O O . TYR A 1 72 ? 13.287 3.534 -9.544 1.00 84.12 72 TYR A O 1
ATOM 565 N N . LEU A 1 73 ? 13.786 2.906 -7.459 1.00 83.06 73 LEU A N 1
ATOM 566 C CA . LEU A 1 73 ? 14.880 2.024 -7.879 1.00 83.06 73 LEU A CA 1
ATOM 567 C C . LEU A 1 73 ? 14.385 0.838 -8.713 1.00 83.06 73 LEU A C 1
ATOM 569 O O . LEU A 1 73 ? 15.076 0.428 -9.642 1.00 83.06 73 LEU A O 1
ATOM 573 N N . ALA A 1 74 ? 13.205 0.293 -8.397 1.00 82.38 74 ALA A N 1
ATOM 574 C CA . ALA A 1 74 ? 12.598 -0.769 -9.198 1.00 82.38 74 ALA A CA 1
ATOM 575 C C . ALA A 1 74 ? 12.244 -0.250 -10.600 1.00 82.38 74 ALA A C 1
ATOM 577 O O . ALA A 1 74 ? 12.565 -0.892 -11.591 1.00 82.38 74 ALA A O 1
ATOM 578 N N . TYR A 1 75 ? 11.696 0.965 -10.680 1.00 81.06 75 TYR A N 1
ATOM 579 C CA . TYR A 1 75 ? 11.360 1.605 -11.952 1.00 81.06 75 TYR A CA 1
ATOM 580 C C . TYR A 1 75 ? 12.592 1.842 -12.846 1.00 81.06 75 TYR A C 1
ATOM 582 O O . TYR A 1 75 ? 12.562 1.587 -14.048 1.00 81.06 75 TYR A O 1
ATOM 590 N N . ILE A 1 76 ? 13.710 2.292 -12.264 1.00 80.75 76 ILE A N 1
ATOM 591 C CA . ILE A 1 76 ? 14.948 2.556 -13.019 1.00 80.75 76 ILE A CA 1
ATOM 592 C C . ILE A 1 76 ? 15.661 1.262 -13.435 1.00 80.75 76 ILE A C 1
ATOM 594 O O . ILE A 1 76 ? 16.278 1.220 -14.500 1.00 80.75 76 ILE A O 1
ATOM 598 N N . ARG A 1 77 ? 15.571 0.187 -12.639 1.00 80.75 77 ARG A N 1
ATOM 599 C CA . ARG A 1 77 ? 16.151 -1.117 -13.003 1.00 80.75 77 ARG A CA 1
ATOM 600 C C . ARG A 1 77 ? 15.578 -1.659 -14.307 1.00 80.75 77 ARG A C 1
ATOM 602 O O . ARG A 1 77 ? 16.354 -2.123 -15.141 1.00 80.75 77 ARG A O 1
ATOM 609 N N . ASP A 1 78 ? 14.272 -1.536 -14.510 1.00 80.25 78 ASP A N 1
ATOM 610 C CA . ASP A 1 78 ? 13.632 -1.985 -15.747 1.00 80.25 78 ASP A CA 1
ATOM 611 C C . ASP A 1 78 ? 14.100 -1.159 -16.952 1.00 80.25 78 ASP A C 1
ATOM 613 O O . ASP A 1 78 ? 14.373 -1.710 -18.017 1.00 80.25 78 ASP A O 1
ATOM 617 N N . PHE A 1 79 ? 14.329 0.144 -16.782 1.00 81.75 79 PHE A N 1
ATOM 618 C CA . PHE A 1 79 ? 14.861 0.996 -17.851 1.00 81.75 79 PHE A CA 1
ATOM 619 C C . PHE A 1 79 ? 16.259 0.583 -18.337 1.00 81.75 79 PHE A C 1
ATOM 621 O O . PHE A 1 79 ? 16.538 0.659 -19.535 1.00 81.75 79 PHE A O 1
ATOM 628 N N . ASN A 1 80 ? 17.125 0.081 -17.451 1.00 82.00 80 ASN A N 1
ATOM 629 C CA . ASN A 1 80 ? 18.449 -0.411 -17.852 1.00 82.00 80 ASN A CA 1
ATOM 630 C C . ASN A 1 80 ? 18.367 -1.612 -18.807 1.00 82.00 80 ASN A C 1
ATOM 632 O O . ASN A 1 80 ? 19.254 -1.785 -19.642 1.00 82.00 80 ASN A O 1
ATOM 636 N N . THR A 1 81 ? 17.306 -2.423 -18.721 1.00 84.44 81 THR A N 1
ATOM 637 C CA . THR A 1 81 ? 17.108 -3.557 -19.640 1.00 84.44 81 THR A CA 1
ATOM 638 C C . THR A 1 81 ? 16.766 -3.095 -21.055 1.00 84.44 81 THR A C 1
ATOM 640 O O . THR A 1 81 ? 17.267 -3.648 -22.028 1.00 84.44 81 THR A O 1
ATOM 643 N N . VAL A 1 82 ? 15.985 -2.023 -21.195 1.00 85.44 82 VAL A N 1
ATOM 644 C CA . VAL A 1 82 ? 15.668 -1.445 -22.508 1.00 85.44 82 VAL A CA 1
ATOM 645 C C . VAL A 1 82 ? 16.930 -0.869 -23.156 1.00 85.44 82 VAL A C 1
ATOM 647 O O . VAL A 1 82 ? 17.194 -1.115 -24.333 1.00 85.44 82 VAL A O 1
ATOM 650 N N . LEU A 1 83 ? 17.751 -0.154 -22.379 1.00 87.44 83 LEU A N 1
ATOM 651 C CA . LEU A 1 83 ? 19.025 0.390 -22.858 1.00 87.44 83 LEU A CA 1
ATOM 652 C C . LEU A 1 83 ? 19.998 -0.708 -23.303 1.00 87.44 83 LEU A C 1
ATOM 654 O O . LEU A 1 83 ? 20.676 -0.549 -24.320 1.00 87.44 83 LEU A O 1
ATOM 658 N N . SER A 1 84 ? 20.060 -1.827 -22.576 1.00 88.06 84 SER A N 1
ATOM 659 C CA . SER A 1 84 ? 20.943 -2.935 -22.942 1.00 88.06 84 SER A CA 1
ATOM 660 C C . SER A 1 84 ? 20.495 -3.635 -24.224 1.00 88.06 84 SER A C 1
ATOM 662 O O . SER A 1 84 ? 21.355 -3.969 -25.039 1.00 88.06 84 SER A O 1
ATOM 664 N N . ILE A 1 85 ? 19.183 -3.796 -24.446 1.00 90.06 85 ILE A N 1
ATOM 665 C CA . ILE A 1 85 ? 18.631 -4.330 -25.701 1.00 90.06 85 ILE A CA 1
ATOM 666 C C . ILE A 1 85 ? 19.055 -3.446 -26.872 1.00 90.06 85 ILE A C 1
ATOM 668 O O . ILE A 1 85 ? 19.615 -3.952 -27.841 1.00 90.06 85 ILE A O 1
ATOM 672 N N . ILE A 1 86 ? 18.878 -2.124 -26.757 1.00 92.69 86 ILE A N 1
ATOM 673 C CA . ILE A 1 86 ? 19.285 -1.171 -27.800 1.00 92.69 86 ILE A CA 1
ATOM 674 C C . ILE A 1 86 ? 20.782 -1.315 -28.098 1.00 92.69 86 ILE A C 1
ATOM 676 O O . ILE A 1 86 ? 21.167 -1.496 -29.257 1.00 92.69 86 ILE A O 1
ATOM 680 N N . ALA A 1 87 ? 21.622 -1.295 -27.059 1.00 92.81 87 ALA A N 1
ATOM 681 C CA . ALA A 1 87 ? 23.067 -1.427 -27.200 1.00 92.81 87 ALA A CA 1
ATOM 682 C C . ALA A 1 87 ? 23.466 -2.745 -27.881 1.00 92.81 87 ALA A C 1
ATOM 684 O O . ALA A 1 87 ? 24.252 -2.720 -28.824 1.00 92.81 87 ALA A O 1
ATOM 685 N N . THR A 1 88 ? 22.885 -3.879 -27.476 1.00 94.38 88 THR A N 1
ATOM 686 C CA . THR A 1 88 ? 23.191 -5.189 -28.080 1.00 94.38 88 THR A CA 1
ATOM 687 C C . THR A 1 88 ? 22.744 -5.280 -29.533 1.00 94.38 88 THR A C 1
ATOM 689 O O . THR A 1 88 ? 23.513 -5.774 -30.358 1.00 94.38 88 THR A O 1
ATOM 692 N N . THR A 1 89 ? 21.567 -4.756 -29.891 1.00 96.12 89 THR A N 1
ATOM 693 C CA . THR A 1 89 ? 21.167 -4.675 -31.307 1.00 96.12 89 THR A CA 1
ATOM 694 C C . THR A 1 89 ? 22.111 -3.801 -32.129 1.00 96.12 89 THR A C 1
ATOM 696 O O . THR A 1 89 ? 22.484 -4.191 -33.233 1.00 96.12 89 THR A O 1
ATOM 699 N N . LEU A 1 90 ? 22.561 -2.657 -31.600 1.00 94.81 90 LEU A N 1
ATOM 700 C CA . LEU A 1 90 ? 23.543 -1.806 -32.280 1.00 94.81 90 LEU A CA 1
ATOM 701 C C . LEU A 1 90 ? 24.880 -2.529 -32.461 1.00 94.81 90 LEU A C 1
ATOM 703 O O . LEU A 1 90 ? 25.427 -2.532 -33.563 1.00 94.81 90 LEU A O 1
ATOM 707 N N . THR A 1 91 ? 25.392 -3.187 -31.418 1.00 95.94 91 THR A N 1
ATOM 708 C CA . THR A 1 91 ? 26.620 -3.987 -31.508 1.00 95.94 91 THR A CA 1
ATOM 709 C C . THR A 1 91 ? 26.483 -5.091 -32.555 1.00 95.94 91 THR A C 1
ATOM 711 O O . THR A 1 91 ? 27.392 -5.271 -33.361 1.00 95.94 91 THR A O 1
ATOM 714 N N . ALA A 1 92 ? 25.339 -5.778 -32.612 1.00 94.44 92 ALA A N 1
ATOM 715 C CA . ALA A 1 92 ? 25.079 -6.806 -33.616 1.00 94.44 92 ALA A CA 1
ATOM 716 C C . ALA A 1 92 ? 25.100 -6.244 -35.050 1.00 94.44 92 ALA A C 1
ATOM 718 O O . ALA A 1 92 ? 25.710 -6.851 -35.929 1.00 94.44 92 ALA A O 1
ATOM 719 N N . LEU A 1 93 ? 24.505 -5.068 -35.291 1.00 94.94 93 LEU A N 1
ATOM 720 C CA . LEU A 1 93 ? 24.552 -4.405 -36.602 1.00 94.94 93 LEU A CA 1
ATOM 721 C C . LEU A 1 93 ? 25.980 -4.017 -37.003 1.00 94.94 93 LEU A C 1
ATOM 723 O O . LEU A 1 93 ? 26.364 -4.193 -38.161 1.00 94.94 93 LEU A O 1
ATOM 727 N N . LEU A 1 94 ? 26.773 -3.513 -36.054 1.00 94.38 94 LEU A N 1
ATOM 728 C CA . LEU A 1 94 ? 28.172 -3.160 -36.295 1.00 94.38 94 LEU A CA 1
ATOM 729 C C . LEU A 1 94 ? 29.009 -4.397 -36.640 1.00 94.38 94 LEU A C 1
ATOM 731 O O . LEU A 1 94 ? 29.746 -4.376 -37.623 1.00 94.38 94 LEU A O 1
ATOM 735 N N . VAL A 1 95 ? 28.850 -5.489 -35.890 1.00 94.38 95 VAL A N 1
ATOM 736 C CA . VAL A 1 95 ? 29.529 -6.767 -36.157 1.00 94.38 95 VAL A CA 1
ATOM 737 C C . VAL A 1 95 ? 29.122 -7.326 -37.521 1.00 94.38 95 VAL A C 1
ATOM 739 O O . VAL A 1 95 ? 29.985 -7.708 -38.307 1.00 94.38 95 VAL A O 1
ATOM 742 N N . ASN A 1 96 ? 27.828 -7.300 -37.848 1.00 94.88 96 ASN A N 1
ATOM 743 C CA . ASN A 1 96 ? 27.332 -7.751 -39.147 1.00 94.88 96 ASN A CA 1
ATOM 744 C C . ASN A 1 96 ? 27.935 -6.947 -40.313 1.00 94.88 96 ASN A C 1
ATOM 746 O O . ASN A 1 96 ? 28.229 -7.506 -41.367 1.00 94.88 96 ASN A O 1
ATOM 750 N N . ARG A 1 97 ? 28.156 -5.640 -40.132 1.00 91.50 97 ARG A N 1
ATOM 751 C CA . ARG A 1 97 ? 28.805 -4.797 -41.144 1.00 91.50 97 ARG A CA 1
ATOM 752 C C . ARG A 1 97 ? 30.289 -5.126 -41.331 1.00 91.50 97 ARG A C 1
ATOM 754 O O . ARG A 1 97 ? 30.771 -5.004 -42.448 1.00 91.50 97 ARG A O 1
ATOM 761 N N . ILE A 1 98 ? 30.996 -5.514 -40.268 1.00 92.06 98 ILE A N 1
ATOM 762 C CA . ILE A 1 98 ? 32.421 -5.883 -40.325 1.00 92.06 98 ILE A CA 1
ATOM 763 C C . ILE A 1 98 ? 32.619 -7.245 -41.006 1.00 92.06 98 ILE A C 1
ATOM 765 O O . ILE A 1 98 ? 33.578 -7.406 -41.744 1.00 92.06 98 ILE A O 1
ATOM 769 N N . ILE A 1 99 ? 31.729 -8.215 -40.767 1.00 90.12 99 ILE A N 1
ATOM 770 C CA . ILE A 1 99 ? 31.858 -9.586 -41.302 1.00 90.12 99 ILE A CA 1
ATOM 771 C C . ILE A 1 99 ? 31.519 -9.669 -42.799 1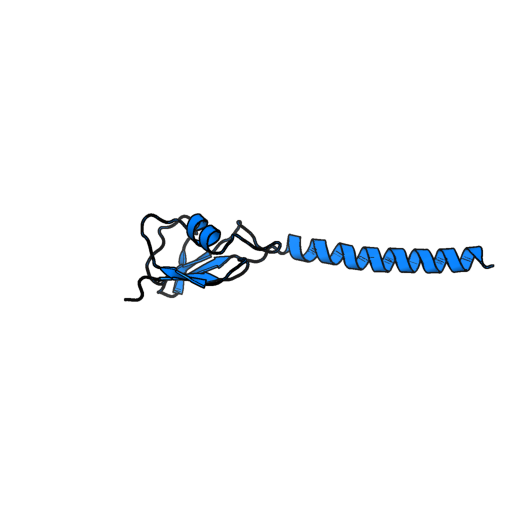.00 90.12 99 ILE A C 1
ATOM 773 O O . ILE A 1 99 ? 32.098 -10.484 -43.508 1.00 90.12 99 ILE A O 1
ATOM 777 N N . ASN A 1 100 ? 30.569 -8.861 -43.281 1.00 80.19 100 ASN A N 1
ATOM 778 C CA . ASN A 1 100 ? 30.137 -8.873 -44.688 1.00 80.19 100 ASN A CA 1
ATOM 779 C C . ASN A 1 100 ? 30.972 -7.949 -45.602 1.00 80.19 100 ASN A C 1
ATOM 781 O O . ASN A 1 100 ? 30.504 -7.582 -46.682 1.00 80.19 100 ASN A O 1
ATOM 785 N N . PHE A 1 101 ? 32.162 -7.545 -45.158 1.00 63.34 101 PHE A N 1
ATOM 786 C CA . PHE A 1 101 ? 33.141 -6.754 -45.907 1.00 63.34 101 PHE A CA 1
ATOM 787 C C . PHE A 1 101 ? 34.389 -7.603 -46.152 1.00 63.34 101 PHE A C 1
ATOM 789 O O . PHE A 1 101 ? 34.961 -7.485 -47.258 1.00 63.34 101 PHE A O 1
#

pLDDT: mean 90.45, std 7.69, range [48.12, 97.06]

Radius of gyration: 21.6 Å; chains: 1; bounding box: 53×24×61 Å